Protein AF-A0A949IH07-F1 (afdb_monomer)

Sequence (146 aa):
MKPQAFAKLDLLAAAKETTLLDKLSRHNATLQRFEAQREVLAAYQDRLGNLWRSGDVVRAGDAKRAGQFSTQAEEAVQQLTGAIALEQAEHSSCATALAELRARRRILQERLGHALRLEKTLAQDRAARDLPHKPARLYAKTETAA

Secondary structure (DSSP, 8-state):
--HHHHHHHHHHHHHHHHHHHHHHHHHHHHHHHHHHHHHHHHHHHHHHHHHHHTT----HHHHHHHHHHHHHHHHHHHHHHHHHHHHHHHHHHHHHHHHHHHHHHHHHHHHHHHHHHHHHHHHHHHHHHSS---------------

Solvent-accessible surface area (backbone atoms only — not comparable to full-atom values): 8212 Å² total; per-residue (Å²): 130,61,51,69,56,41,53,53,51,46,53,56,50,50,56,50,49,52,56,43,51,55,49,44,54,49,42,51,54,50,47,53,51,51,51,52,52,49,51,53,53,49,54,52,52,52,51,50,54,51,58,65,68,70,66,64,90,71,53,71,69,56,53,53,51,51,52,54,46,51,55,52,49,52,53,49,49,52,53,50,51,53,51,47,54,52,46,51,51,53,39,51,52,45,51,52,55,45,52,53,50,52,54,52,44,53,56,43,52,54,51,30,53,51,44,51,51,52,52,51,51,54,50,50,54,48,54,62,68,69,50,78,83,72,74,78,77,74,76,76,81,74,79,86,86,132

Radius of gyration: 36.82 Å; Cα contacts (8 Å, |Δi|>4): 49; chains: 1; bounding box: 61×22×132 Å

Mean predicted aligned error: 9.39 Å

Foldseek 3Di:
DALVVLVVVLVVLVVVLVVLVVVLVVLVVVLVVLVVVLVVLVVVVVVLVVVVVVPPPDDVVNVVVVVVSVVVSVVVNVVSVVVNVVSVVVSVVSVVVSVVSVVVSVVSVVVSVVNVVVVVVVVVVVVVVPPPPDPPPPPPPDDDDD

Structure (mmCIF, N/CA/C/O backbone):
data_AF-A0A949IH07-F1
#
_entry.id   AF-A0A949IH07-F1
#
loop_
_atom_site.group_PDB
_atom_site.id
_atom_site.type_symbol
_atom_site.label_atom_id
_atom_site.label_alt_id
_atom_site.label_comp_id
_atom_site.label_asym_id
_atom_site.label_entity_id
_atom_site.label_seq_id
_atom_site.pdbx_PDB_ins_code
_atom_site.Cartn_x
_atom_site.Cartn_y
_atom_site.Cartn_z
_atom_site.occupancy
_atom_site.B_iso_or_equiv
_atom_site.auth_seq_id
_atom_site.auth_comp_id
_atom_site.auth_asym_id
_atom_site.auth_atom_id
_atom_site.pdbx_PDB_model_num
ATOM 1 N N . MET A 1 1 ? 23.676 -1.063 -23.314 1.00 74.00 1 MET A N 1
ATOM 2 C CA . MET A 1 1 ? 22.807 -2.209 -22.950 1.00 74.00 1 MET A CA 1
ATOM 3 C C . MET A 1 1 ? 21.892 -2.520 -24.124 1.00 74.00 1 MET A C 1
ATOM 5 O O . MET A 1 1 ? 21.449 -1.576 -24.765 1.00 74.00 1 MET A O 1
ATOM 9 N N . LYS A 1 2 ? 21.622 -3.800 -24.415 1.00 88.00 2 LYS A N 1
ATOM 10 C CA . LYS A 1 2 ? 20.692 -4.192 -25.492 1.00 88.00 2 LYS A CA 1
ATOM 11 C C . LYS A 1 2 ? 19.246 -3.810 -25.113 1.00 88.00 2 LYS A C 1
ATOM 13 O O . LYS A 1 2 ? 18.910 -3.964 -23.936 1.00 88.00 2 LYS A O 1
ATOM 18 N N . PRO A 1 3 ? 18.372 -3.395 -26.048 1.00 88.06 3 PRO A N 1
ATOM 19 C CA . PRO A 1 3 ? 16.968 -3.055 -25.765 1.00 88.06 3 PRO A CA 1
ATOM 20 C C . PRO A 1 3 ? 16.203 -4.161 -25.037 1.00 88.06 3 PRO A C 1
ATOM 22 O O . PRO A 1 3 ? 15.431 -3.888 -24.123 1.00 88.06 3 PRO A O 1
ATOM 25 N N . GLN A 1 4 ? 16.502 -5.424 -25.353 1.00 91.19 4 GLN A N 1
ATOM 26 C CA . GLN A 1 4 ? 15.932 -6.583 -24.661 1.00 91.19 4 GLN A CA 1
ATOM 27 C C . GLN A 1 4 ? 16.195 -6.575 -23.146 1.00 91.19 4 GLN A C 1
ATOM 29 O O . GLN A 1 4 ? 15.351 -7.026 -22.377 1.00 91.19 4 GLN A O 1
ATOM 34 N N . ALA A 1 5 ? 17.346 -6.061 -22.696 1.00 92.31 5 ALA A N 1
ATOM 35 C CA . ALA A 1 5 ? 17.647 -5.958 -21.270 1.00 92.31 5 ALA A CA 1
ATOM 36 C C . ALA A 1 5 ? 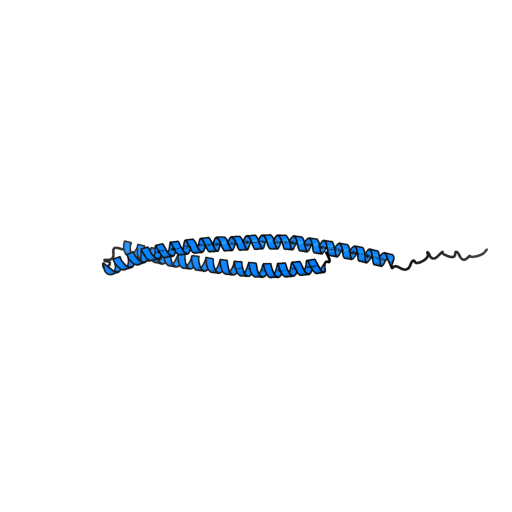16.769 -4.898 -20.589 1.00 92.31 5 ALA A C 1
ATOM 38 O O . ALA A 1 5 ? 16.237 -5.155 -19.513 1.00 92.31 5 ALA A O 1
ATOM 39 N N . PHE A 1 6 ? 16.554 -3.744 -21.232 1.00 90.88 6 PHE A N 1
ATOM 40 C CA . PHE A 1 6 ? 15.654 -2.710 -20.711 1.00 90.88 6 PHE A CA 1
ATOM 41 C C . PHE A 1 6 ? 14.201 -3.191 -20.649 1.00 90.88 6 PHE A C 1
ATOM 43 O O . PHE A 1 6 ? 13.540 -2.970 -19.640 1.00 90.88 6 PHE A O 1
ATOM 50 N N . ALA A 1 7 ? 13.731 -3.917 -21.668 1.00 89.88 7 ALA A N 1
ATOM 51 C CA . ALA A 1 7 ? 12.388 -4.497 -21.675 1.00 89.88 7 ALA A CA 1
ATOM 52 C C . ALA A 1 7 ? 12.179 -5.504 -20.527 1.00 89.88 7 ALA A C 1
ATOM 54 O O . ALA A 1 7 ? 11.159 -5.464 -19.842 1.00 89.88 7 ALA A O 1
ATOM 55 N N . LYS A 1 8 ? 13.169 -6.370 -20.259 1.00 94.69 8 LYS A N 1
ATOM 56 C CA . LYS A 1 8 ? 13.123 -7.298 -19.115 1.00 94.69 8 LYS A CA 1
ATOM 57 C C . LYS A 1 8 ? 13.081 -6.561 -17.775 1.00 94.69 8 LYS A C 1
ATOM 59 O O . LYS A 1 8 ? 12.324 -6.951 -16.891 1.00 94.69 8 LYS A O 1
ATOM 64 N N . LEU A 1 9 ? 13.877 -5.500 -17.621 1.00 94.50 9 LEU A N 1
ATOM 65 C CA . LEU A 1 9 ? 13.875 -4.684 -16.405 1.00 94.50 9 LEU A CA 1
ATOM 66 C C . LEU A 1 9 ? 12.540 -3.958 -16.197 1.00 94.50 9 LEU A C 1
ATOM 68 O O . LEU A 1 9 ? 12.067 -3.909 -15.064 1.00 94.50 9 LEU A O 1
ATOM 72 N N . ASP A 1 10 ? 11.913 -3.444 -17.260 1.00 92.62 10 ASP A N 1
ATOM 73 C CA . ASP A 1 10 ? 10.589 -2.818 -17.159 1.00 92.62 10 ASP A CA 1
ATOM 74 C C . ASP A 1 10 ? 9.502 -3.829 -16.774 1.00 92.62 10 ASP A C 1
ATOM 76 O O . ASP A 1 10 ? 8.678 -3.532 -15.915 1.00 92.62 10 ASP A O 1
ATOM 80 N N . LEU A 1 11 ? 9.545 -5.053 -17.313 1.00 94.75 11 LEU A N 1
ATOM 81 C CA . LEU A 1 11 ? 8.617 -6.121 -16.925 1.00 94.75 11 LEU A CA 1
ATOM 82 C C . LEU A 1 11 ? 8.753 -6.477 -15.438 1.00 94.75 11 LEU A C 1
ATOM 84 O O . LEU A 1 11 ? 7.752 -6.571 -14.727 1.00 94.75 11 LEU A O 1
AT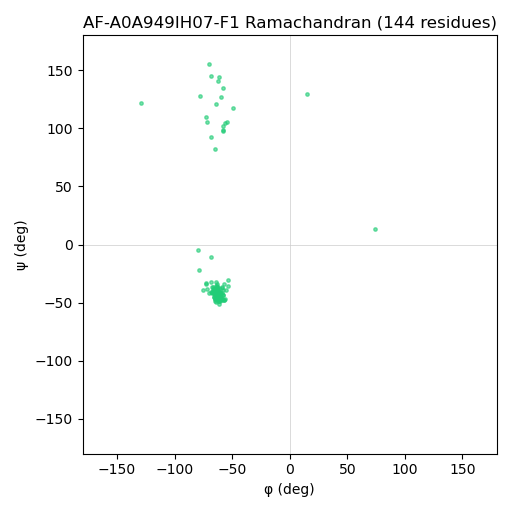OM 88 N N . LEU A 1 12 ? 9.984 -6.629 -14.939 1.00 95.81 12 LEU A N 1
ATOM 89 C CA . LEU A 1 12 ? 10.223 -6.883 -13.514 1.00 95.81 12 LEU A CA 1
ATOM 90 C C . LEU A 1 12 ? 9.759 -5.711 -12.640 1.00 95.81 12 LEU A C 1
ATOM 92 O O . LEU A 1 12 ? 9.217 -5.923 -11.555 1.00 95.81 12 LEU A O 1
ATOM 96 N N . ALA A 1 13 ? 9.958 -4.476 -13.100 1.00 94.00 13 ALA A N 1
ATOM 97 C CA . ALA A 1 13 ? 9.474 -3.294 -12.401 1.00 94.00 13 ALA A CA 1
ATOM 98 C C . ALA A 1 13 ? 7.938 -3.209 -12.410 1.00 94.00 13 ALA A C 1
ATOM 100 O O . ALA A 1 13 ? 7.359 -2.839 -11.394 1.00 94.00 13 ALA A O 1
ATOM 101 N N . ALA A 1 14 ? 7.275 -3.612 -13.497 1.00 93.38 14 ALA A N 1
ATOM 102 C CA . ALA A 1 14 ? 5.819 -3.692 -13.583 1.00 93.38 14 ALA A CA 1
ATOM 103 C C . ALA A 1 14 ? 5.243 -4.714 -12.593 1.00 93.38 14 ALA A C 1
ATOM 105 O O . ALA A 1 14 ? 4.295 -4.405 -11.879 1.00 93.38 14 ALA A O 1
ATOM 106 N N . ALA A 1 15 ? 5.854 -5.898 -12.489 1.00 95.88 15 ALA A N 1
ATOM 107 C CA . ALA A 1 15 ? 5.448 -6.905 -11.509 1.00 95.88 15 ALA A CA 1
ATOM 108 C C . ALA A 1 15 ? 5.643 -6.417 -10.063 1.00 95.88 15 ALA A C 1
ATOM 110 O O . ALA A 1 15 ? 4.814 -6.663 -9.194 1.00 95.88 15 ALA A O 1
ATOM 111 N N . LYS A 1 16 ? 6.723 -5.677 -9.784 1.00 96.00 16 LYS A N 1
ATOM 112 C CA . LYS A 1 16 ? 6.895 -5.039 -8.470 1.00 96.00 16 LYS A CA 1
ATOM 113 C C . LYS A 1 16 ? 5.827 -3.975 -8.211 1.00 96.00 16 LYS A C 1
ATOM 115 O O . LYS A 1 16 ? 5.318 -3.889 -7.097 1.00 96.00 16 LYS A O 1
ATOM 120 N N . GLU A 1 17 ? 5.458 -3.196 -9.224 1.00 95.56 17 GLU A N 1
ATOM 121 C CA . GLU A 1 17 ? 4.420 -2.172 -9.108 1.00 95.56 17 GLU A CA 1
ATOM 122 C C . GLU A 1 17 ? 3.065 -2.781 -8.739 1.00 95.56 17 GLU A C 1
ATOM 124 O O . GLU A 1 17 ? 2.433 -2.296 -7.802 1.00 95.56 17 GLU A O 1
ATOM 129 N N . THR A 1 18 ? 2.655 -3.874 -9.390 1.00 96.12 18 THR A N 1
ATOM 130 C CA . THR A 1 18 ? 1.403 -4.562 -9.036 1.00 96.12 18 THR A CA 1
ATOM 131 C C . THR A 1 18 ? 1.430 -5.058 -7.593 1.00 96.12 18 THR A C 1
ATOM 133 O O . THR A 1 18 ? 0.490 -4.803 -6.848 1.00 96.12 18 THR A O 1
ATOM 136 N N . THR A 1 19 ? 2.541 -5.649 -7.137 1.00 96.94 19 THR A N 1
ATOM 137 C CA . THR A 1 19 ? 2.647 -6.096 -5.736 1.00 96.94 19 THR A CA 1
ATOM 138 C C . THR A 1 19 ? 2.576 -4.950 -4.721 1.00 96.94 19 THR A C 1
ATOM 140 O O . THR A 1 19 ? 2.036 -5.138 -3.634 1.00 96.94 19 THR A O 1
ATOM 143 N N . LEU A 1 20 ? 3.097 -3.760 -5.047 1.00 95.88 20 LEU A N 1
ATOM 144 C CA . LEU A 1 20 ? 2.984 -2.581 -4.180 1.00 95.88 20 LEU A CA 1
ATOM 145 C C . LEU A 1 20 ? 1.556 -2.024 -4.160 1.00 95.88 20 LEU A C 1
ATOM 147 O O . LEU A 1 20 ? 1.078 -1.630 -3.100 1.00 95.88 20 LEU A O 1
ATOM 151 N N . LEU A 1 21 ? 0.860 -2.032 -5.298 1.00 96.62 21 LEU A N 1
ATOM 152 C CA . LEU A 1 21 ? -0.551 -1.643 -5.371 1.00 96.62 21 LEU A CA 1
ATOM 153 C C . LEU A 1 21 ? -1.443 -2.596 -4.564 1.00 96.62 21 LEU A C 1
ATOM 155 O O . LEU A 1 21 ? -2.320 -2.143 -3.829 1.00 96.62 21 LEU A O 1
ATOM 159 N N . ASP A 1 22 ? -1.175 -3.900 -4.627 1.00 97.44 22 ASP A N 1
ATOM 160 C CA . ASP A 1 22 ? -1.878 -4.897 -3.816 1.00 97.44 22 ASP A CA 1
ATOM 161 C C . ASP A 1 22 ? -1.621 -4.700 -2.319 1.00 97.44 22 ASP A C 1
ATOM 163 O O . ASP A 1 22 ? -2.527 -4.855 -1.505 1.00 97.44 22 ASP A O 1
ATOM 167 N N . LYS A 1 23 ? -0.396 -4.333 -1.928 1.00 95.88 23 LYS A N 1
ATOM 168 C CA . LYS A 1 23 ? -0.099 -3.985 -0.531 1.00 95.88 23 LYS A CA 1
ATOM 169 C C . LYS A 1 23 ? -0.852 -2.733 -0.093 1.00 95.88 23 LYS A C 1
ATOM 171 O O . LYS A 1 23 ? -1.489 -2.757 0.954 1.00 95.88 23 LYS A O 1
ATOM 176 N N . LEU A 1 24 ? -0.839 -1.673 -0.901 1.00 95.56 24 LEU A N 1
ATOM 177 C CA . LEU A 1 24 ? -1.562 -0.434 -0.600 1.00 95.56 24 LEU A CA 1
ATOM 178 C C . LEU A 1 24 ? -3.066 -0.665 -0.444 1.00 95.56 24 LEU A C 1
ATOM 180 O O . LEU A 1 24 ? -3.664 -0.139 0.491 1.00 95.56 24 LEU A O 1
ATOM 184 N N . SER A 1 25 ? -3.674 -1.479 -1.311 1.00 96.50 25 SER A N 1
ATOM 185 C CA . SER A 1 25 ? -5.102 -1.795 -1.196 1.00 96.50 25 SER A CA 1
ATOM 186 C C . SER A 1 25 ? -5.424 -2.545 0.099 1.00 96.50 25 SER A C 1
ATOM 188 O O . SER A 1 25 ? -6.430 -2.245 0.740 1.00 96.50 25 SER A O 1
ATOM 190 N N . ARG A 1 26 ? -4.544 -3.457 0.538 1.00 97.06 26 ARG A N 1
ATOM 191 C CA . ARG A 1 26 ? -4.675 -4.148 1.830 1.00 97.06 26 ARG A CA 1
ATOM 192 C C . ARG A 1 26 ? -4.542 -3.188 3.007 1.00 97.06 26 ARG A C 1
ATOM 194 O O . ARG A 1 26 ? -5.414 -3.209 3.865 1.00 97.06 26 ARG A O 1
ATOM 201 N N . HIS A 1 27 ? -3.516 -2.335 3.026 1.00 94.38 27 HIS A N 1
ATOM 202 C CA . HIS A 1 27 ? -3.339 -1.332 4.085 1.00 94.38 27 HIS A CA 1
ATOM 203 C C . HIS A 1 27 ? -4.549 -0.395 4.175 1.00 94.38 27 HIS A C 1
ATOM 205 O O . HIS A 1 27 ? -5.075 -0.163 5.259 1.00 94.38 27 HIS A O 1
ATOM 211 N N . ASN A 1 28 ? -5.068 0.067 3.034 1.00 95.62 28 ASN A N 1
ATOM 212 C CA . ASN A 1 28 ? -6.262 0.910 3.001 1.00 95.62 28 ASN A CA 1
ATOM 213 C C . ASN A 1 28 ? -7.502 0.182 3.554 1.00 95.62 28 ASN A C 1
ATOM 215 O O . ASN A 1 28 ? -8.234 0.729 4.373 1.00 95.62 28 ASN A O 1
ATOM 219 N N . ALA A 1 29 ? -7.711 -1.082 3.173 1.00 96.62 29 ALA A N 1
ATOM 220 C CA . ALA A 1 29 ? -8.802 -1.887 3.719 1.00 96.62 29 ALA A CA 1
ATOM 221 C C . ALA A 1 29 ? -8.659 -2.117 5.236 1.00 96.62 29 ALA A C 1
ATOM 223 O O . ALA A 1 29 ? -9.659 -2.127 5.954 1.00 96.62 29 ALA A O 1
ATOM 224 N N . THR A 1 30 ? -7.435 -2.295 5.738 1.00 95.75 30 THR A N 1
ATOM 225 C CA . THR A 1 30 ? -7.162 -2.412 7.178 1.00 95.75 30 THR A CA 1
ATOM 226 C C . THR A 1 30 ? -7.473 -1.108 7.911 1.00 95.75 30 THR A C 1
ATOM 228 O O . THR A 1 30 ? -8.167 -1.142 8.926 1.00 95.75 30 THR A O 1
ATOM 231 N N . LEU A 1 31 ? -7.050 0.041 7.375 1.00 94.44 31 LEU A N 1
ATOM 232 C CA . LEU A 1 31 ? -7.353 1.355 7.948 1.00 94.44 31 LEU A CA 1
ATOM 233 C C . LEU A 1 31 ? -8.862 1.607 8.031 1.00 94.44 31 LEU A C 1
ATOM 235 O O . LEU A 1 31 ? -9.358 1.948 9.101 1.00 94.44 31 LEU A O 1
ATOM 239 N N . GLN A 1 32 ? -9.605 1.325 6.958 1.00 95.12 32 GLN A N 1
ATOM 240 C CA . GLN A 1 32 ? -11.069 1.447 6.952 1.00 95.12 32 GLN A CA 1
ATOM 241 C C . GLN A 1 32 ? -11.735 0.567 8.019 1.00 95.12 32 GLN A C 1
ATOM 243 O O . GLN A 1 32 ? -12.706 0.974 8.655 1.00 95.12 32 GLN A O 1
ATOM 248 N N . ARG A 1 33 ? -11.213 -0.645 8.254 1.00 95.94 33 ARG A N 1
ATOM 249 C CA . ARG A 1 33 ? -11.717 -1.526 9.321 1.00 95.94 33 ARG A CA 1
ATOM 250 C C . ARG A 1 33 ? -11.456 -0.945 10.708 1.00 95.94 33 ARG A C 1
ATOM 252 O O . ARG A 1 33 ? -12.343 -1.021 11.553 1.00 95.94 33 ARG A O 1
ATOM 259 N N . PHE A 1 34 ? -10.276 -0.375 10.947 1.00 94.06 34 PHE A N 1
ATOM 260 C CA . PHE A 1 34 ? -9.964 0.268 12.225 1.00 94.06 34 PHE A CA 1
ATOM 261 C C . PHE A 1 34 ? -10.798 1.529 12.460 1.00 94.06 34 PHE A C 1
ATOM 263 O O . PHE A 1 34 ? -11.271 1.745 13.574 1.00 94.06 34 PHE A O 1
ATOM 270 N N . GLU A 1 35 ? -11.041 2.327 11.421 1.00 91.62 35 GLU A N 1
ATOM 271 C CA . GLU A 1 35 ? -11.937 3.483 11.493 1.00 91.62 35 GLU A CA 1
ATOM 272 C C . GLU A 1 35 ? -13.364 3.059 11.854 1.00 91.62 35 GLU A C 1
ATOM 274 O O . GLU A 1 35 ? -13.923 3.583 12.817 1.00 91.62 35 GLU A O 1
ATOM 279 N N . ALA A 1 36 ? -13.903 2.033 11.188 1.00 93.12 36 ALA A N 1
ATOM 280 C CA . ALA A 1 36 ? -15.221 1.488 11.511 1.00 93.12 36 ALA A CA 1
ATOM 281 C C . ALA A 1 36 ? -15.299 0.950 12.954 1.00 93.12 36 ALA A C 1
ATOM 283 O O . ALA A 1 36 ? -16.283 1.177 13.655 1.00 93.12 36 ALA A O 1
ATOM 284 N N . GLN A 1 37 ? -14.257 0.266 13.441 1.00 93.06 37 GLN A N 1
ATOM 285 C CA . GLN A 1 37 ? -14.193 -0.186 14.838 1.00 93.06 37 GLN A CA 1
ATOM 286 C C . GLN A 1 37 ? -14.198 0.990 15.821 1.00 93.06 37 GLN A C 1
ATOM 288 O O . GLN A 1 37 ? -14.888 0.939 16.841 1.00 93.06 37 GLN A O 1
ATOM 293 N N . ARG A 1 38 ? -13.471 2.067 15.504 1.00 90.69 38 ARG A N 1
ATOM 294 C CA . ARG A 1 38 ? -13.442 3.283 16.321 1.00 90.69 38 ARG A CA 1
ATOM 295 C C . ARG A 1 38 ? -14.806 3.971 16.358 1.00 90.69 38 ARG A C 1
ATOM 297 O O . ARG A 1 38 ? -15.231 4.391 17.430 1.00 90.69 38 ARG A O 1
ATOM 304 N N . GLU A 1 39 ? -15.502 4.053 15.227 1.00 91.44 39 GLU A N 1
ATOM 305 C CA . GLU A 1 39 ? -16.862 4.604 15.150 1.00 91.44 39 GLU A CA 1
ATOM 306 C C . GLU A 1 39 ? -17.856 3.801 15.989 1.00 91.44 39 GLU A C 1
ATOM 308 O O . GLU A 1 39 ? -18.658 4.383 16.718 1.00 91.44 39 GLU A O 1
ATOM 313 N N . VAL A 1 40 ? -17.771 2.468 15.948 1.00 91.50 40 VAL A N 1
ATOM 314 C CA . VAL A 1 40 ? -18.607 1.599 16.786 1.00 91.50 40 VAL A CA 1
ATOM 315 C C . VAL A 1 40 ? -18.349 1.875 18.268 1.00 91.50 40 VAL A C 1
ATOM 317 O O . VAL A 1 40 ? -19.302 2.080 19.018 1.00 91.50 40 VAL A O 1
ATOM 320 N N . LEU A 1 41 ? -17.084 1.924 18.700 1.00 90.44 41 LEU A N 1
ATOM 321 C CA . LEU A 1 41 ? -16.745 2.216 20.098 1.00 90.44 41 LEU A CA 1
ATOM 322 C C . LEU A 1 41 ? -17.239 3.603 20.533 1.00 90.44 41 LEU A C 1
ATOM 324 O O . LEU A 1 41 ? -17.838 3.717 21.602 1.00 90.44 41 LEU A O 1
ATOM 328 N N . ALA A 1 42 ? -17.059 4.622 19.691 1.00 88.88 42 ALA A N 1
ATOM 329 C CA . ALA A 1 42 ? -17.543 5.976 19.952 1.00 88.88 42 ALA A CA 1
ATOM 330 C C . ALA A 1 42 ?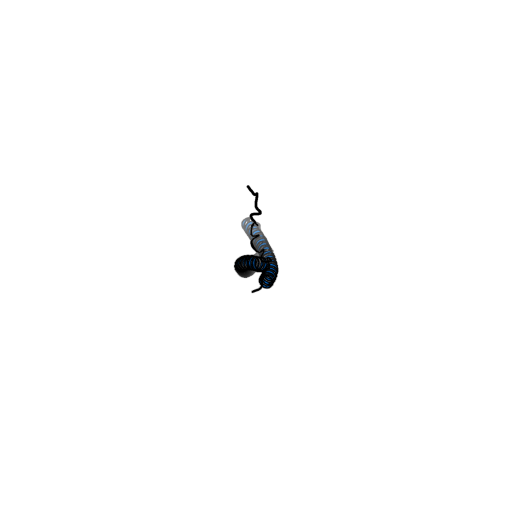 -19.075 6.016 20.089 1.00 88.88 42 ALA A C 1
ATOM 332 O O . ALA A 1 42 ? -19.595 6.524 21.080 1.00 88.88 42 ALA A O 1
ATOM 333 N N . ALA A 1 43 ? -19.807 5.380 19.169 1.00 88.81 43 ALA A N 1
ATOM 334 C CA . ALA A 1 43 ? -21.266 5.311 19.226 1.00 88.81 43 ALA A CA 1
ATOM 335 C C . ALA A 1 43 ? -21.774 4.599 20.494 1.00 88.81 43 ALA A C 1
ATOM 337 O O . ALA A 1 43 ? -22.784 4.998 21.083 1.00 88.81 43 ALA A O 1
ATOM 338 N N . TYR A 1 44 ? -21.076 3.551 20.945 1.00 86.56 44 TYR A N 1
ATOM 339 C CA . TYR A 1 44 ? -21.397 2.878 22.205 1.00 86.56 44 TYR A CA 1
ATOM 340 C C . TYR A 1 44 ? -21.128 3.763 23.428 1.00 86.56 44 TYR A C 1
ATOM 342 O O . TYR A 1 44 ? -21.954 3.782 24.344 1.00 86.56 44 TYR A O 1
ATOM 350 N N . GLN A 1 45 ? -20.020 4.511 23.447 1.00 85.94 45 GLN A N 1
ATOM 351 C CA . GLN A 1 45 ? -19.714 5.470 24.514 1.00 85.94 45 GLN A CA 1
ATOM 352 C C . GLN A 1 45 ? -20.758 6.590 24.582 1.00 85.94 45 GLN A C 1
ATOM 354 O O . GLN A 1 45 ? -21.262 6.879 25.667 1.00 85.94 45 GLN A O 1
ATOM 359 N N . ASP A 1 46 ? -21.163 7.147 23.439 1.00 86.31 46 ASP A N 1
ATOM 360 C CA . ASP A 1 46 ? -22.210 8.171 23.366 1.00 86.31 46 ASP A CA 1
ATOM 361 C C . ASP A 1 46 ? -23.547 7.647 23.893 1.00 86.31 46 ASP A C 1
ATOM 363 O O . ASP A 1 46 ? -24.228 8.307 24.684 1.00 86.31 46 ASP A O 1
ATOM 367 N N . ARG A 1 47 ? -23.922 6.421 23.504 1.00 84.12 47 ARG A N 1
ATOM 368 C CA . ARG A 1 47 ? -25.148 5.779 23.989 1.00 84.12 47 ARG A CA 1
ATOM 369 C C . ARG A 1 47 ? -25.115 5.574 25.500 1.00 84.12 47 ARG A C 1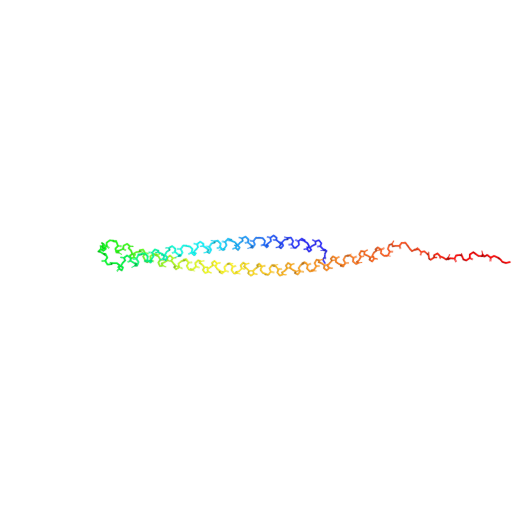
ATOM 371 O O . ARG A 1 47 ? -26.112 5.862 26.159 1.00 84.12 47 ARG A O 1
ATOM 378 N N . LEU A 1 48 ? -23.996 5.098 26.047 1.00 82.62 48 LEU A N 1
ATOM 379 C CA . LEU A 1 48 ? -23.827 4.974 27.494 1.00 82.62 48 LEU A CA 1
ATOM 380 C C . LEU A 1 48 ? -23.930 6.345 28.164 1.00 82.62 48 LEU A C 1
ATOM 382 O O . LEU A 1 48 ? -24.749 6.507 29.062 1.00 82.62 48 LEU A O 1
ATOM 386 N N . GLY A 1 49 ? -23.183 7.347 27.699 1.00 81.31 49 GLY A N 1
ATOM 387 C CA . GLY A 1 49 ? -23.217 8.701 28.254 1.00 81.31 49 GLY A CA 1
ATOM 388 C C . GLY A 1 49 ? -24.620 9.317 28.266 1.00 81.31 49 GLY A C 1
ATOM 389 O O . GLY A 1 49 ? -25.011 9.941 29.252 1.00 81.31 49 GLY A O 1
ATOM 390 N N . ASN A 1 50 ? -25.413 9.087 27.218 1.00 82.12 50 ASN A N 1
ATOM 391 C CA . ASN A 1 50 ? -26.801 9.545 27.148 1.00 82.12 50 ASN A CA 1
ATOM 392 C C . ASN A 1 50 ? -27.716 8.824 28.151 1.00 82.12 50 ASN A C 1
ATOM 394 O O . ASN A 1 50 ? -28.517 9.485 28.808 1.00 82.12 50 ASN A O 1
ATOM 398 N N . LEU A 1 51 ? -27.564 7.504 28.318 1.00 76.50 51 LEU A N 1
ATOM 399 C CA . LEU A 1 51 ? -28.305 6.723 29.322 1.00 76.50 51 LEU A CA 1
ATOM 400 C C . LEU A 1 51 ? -27.959 7.138 30.760 1.00 76.50 51 LEU A C 1
ATOM 402 O O . LEU A 1 51 ? -28.807 7.096 31.641 1.00 76.50 51 LEU A O 1
ATOM 406 N N . TRP A 1 52 ? -26.723 7.566 31.012 1.00 73.75 52 TRP A N 1
ATOM 407 C CA . TRP A 1 52 ? -26.326 8.083 32.324 1.00 73.75 52 TRP A CA 1
ATOM 408 C C . TRP A 1 52 ? -26.906 9.474 32.615 1.00 73.75 52 TRP A C 1
ATOM 410 O O . TRP A 1 52 ? -27.217 9.785 33.762 1.00 73.75 52 TRP A O 1
ATOM 420 N N . ARG A 1 53 ? -27.067 10.316 31.587 1.00 76.12 53 ARG A N 1
ATOM 421 C CA . ARG A 1 53 ? -27.633 11.670 31.718 1.00 76.12 53 ARG A CA 1
ATOM 422 C C . ARG A 1 53 ? -29.157 11.692 31.833 1.00 76.12 53 ARG A C 1
ATOM 424 O O . ARG A 1 53 ? -29.680 12.674 32.350 1.00 76.12 53 ARG A O 1
ATOM 431 N N . SER A 1 54 ? -29.866 10.652 31.379 1.00 77.56 54 SER A N 1
ATOM 432 C CA . SER A 1 54 ? -31.336 10.586 31.470 1.00 77.56 54 SER A CA 1
ATOM 433 C C . SER A 1 54 ? -31.856 10.454 32.905 1.00 77.56 54 SER A C 1
ATOM 435 O O . SER A 1 54 ? -33.046 10.652 33.129 1.00 77.56 54 SER A O 1
ATOM 437 N N . GLY A 1 55 ? -30.981 10.194 33.886 1.00 63.41 55 GLY A N 1
ATOM 438 C CA . GLY A 1 55 ? -31.336 10.208 35.308 1.00 63.41 55 GLY A CA 1
ATOM 439 C C . GLY A 1 55 ? -32.168 9.007 35.760 1.00 63.41 55 GLY A C 1
ATOM 440 O O . GLY A 1 55 ? -32.723 9.032 36.859 1.00 63.41 55 GLY A O 1
ATOM 441 N N . ASP A 1 56 ? -32.250 7.958 34.939 1.00 64.81 56 ASP A N 1
ATOM 442 C CA . ASP A 1 56 ? -32.917 6.717 35.315 1.00 64.81 56 ASP A CA 1
ATOM 443 C C . ASP A 1 56 ? -32.227 6.090 36.536 1.00 64.81 56 ASP A C 1
ATOM 445 O O . ASP A 1 56 ? -31.007 6.161 36.697 1.00 64.81 56 ASP A O 1
ATOM 449 N N . VAL A 1 57 ? -33.003 5.465 37.427 1.00 59.66 57 VAL A N 1
ATOM 450 C CA . VAL A 1 57 ? -32.460 4.777 38.608 1.00 59.66 57 VAL A CA 1
ATOM 451 C C . VAL A 1 57 ? -31.689 3.538 38.147 1.00 59.66 57 VAL A C 1
ATOM 453 O O . VAL A 1 57 ? -32.248 2.456 37.967 1.00 59.66 57 VAL A O 1
ATOM 456 N N . VAL A 1 58 ? -30.385 3.702 37.933 1.00 68.50 58 VAL A N 1
ATOM 457 C CA . VAL A 1 58 ? -29.485 2.629 37.505 1.00 68.50 58 VAL A CA 1
ATOM 458 C C . VAL A 1 58 ? -29.141 1.747 38.706 1.00 68.50 58 VAL A C 1
ATOM 460 O O . VAL A 1 58 ? -28.693 2.227 39.750 1.00 68.50 58 VAL A O 1
ATOM 463 N N . ARG A 1 59 ? -29.320 0.427 38.580 1.00 75.56 59 ARG A N 1
ATOM 464 C CA . ARG A 1 59 ? -28.882 -0.515 39.622 1.00 75.56 59 ARG A CA 1
ATOM 465 C C . ARG A 1 59 ? -27.362 -0.419 39.778 1.00 75.56 59 ARG A C 1
ATOM 467 O O . ARG A 1 59 ? -26.638 -0.377 38.789 1.00 75.56 59 ARG A O 1
ATOM 474 N N . ALA A 1 60 ? -26.849 -0.492 41.007 1.00 73.12 60 ALA A N 1
ATOM 475 C CA . ALA A 1 60 ? -25.405 -0.410 41.277 1.00 73.12 60 ALA A CA 1
ATOM 476 C C . ALA A 1 60 ? -24.556 -1.421 40.466 1.00 73.12 60 ALA A C 1
ATOM 478 O O . ALA A 1 60 ? -23.416 -1.136 40.099 1.00 73.12 60 ALA A O 1
ATOM 479 N N . GLY A 1 61 ? -25.118 -2.591 40.135 1.00 75.69 61 GLY A N 1
ATOM 480 C CA . GLY A 1 61 ? -24.470 -3.574 39.258 1.00 75.69 61 GLY A CA 1
ATOM 481 C C . GLY A 1 61 ? -24.337 -3.125 37.797 1.00 75.69 61 GLY A C 1
ATOM 482 O O . GLY A 1 61 ? -23.354 -3.466 37.142 1.00 75.69 61 GLY A O 1
ATOM 483 N N . ASP A 1 62 ? -25.281 -2.338 37.286 1.00 79.06 62 ASP A N 1
ATOM 484 C CA . ASP A 1 62 ? -25.236 -1.773 35.932 1.00 79.06 62 ASP A CA 1
ATOM 485 C C . ASP A 1 62 ? -24.242 -0.609 35.869 1.00 79.06 62 ASP A C 1
ATOM 487 O O . ASP A 1 62 ? -23.432 -0.542 34.945 1.00 79.06 62 ASP A O 1
ATOM 491 N N . ALA A 1 63 ? -24.201 0.212 36.923 1.00 76.75 63 ALA A N 1
ATOM 492 C CA . ALA A 1 63 ? -23.196 1.257 37.102 1.00 76.75 63 ALA A CA 1
ATOM 493 C C . ALA A 1 63 ? -21.761 0.695 37.079 1.00 76.75 63 AL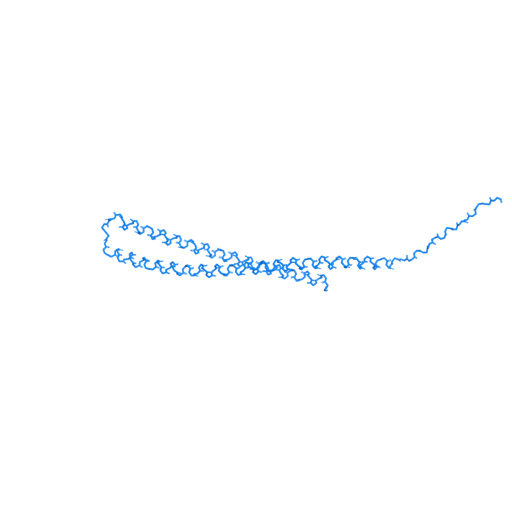A A C 1
ATOM 495 O O . ALA A 1 63 ? -20.902 1.186 36.344 1.00 76.75 63 ALA A O 1
ATOM 496 N N . LYS A 1 64 ? -21.507 -0.386 37.831 1.00 82.75 64 LYS A N 1
ATOM 497 C CA . LYS A 1 64 ? -20.193 -1.048 37.864 1.00 82.75 64 LYS A CA 1
ATOM 498 C C . LYS A 1 64 ? -19.793 -1.614 36.497 1.00 82.75 64 LYS A C 1
ATOM 500 O O . LYS A 1 64 ? -18.646 -1.453 36.088 1.00 82.75 64 LYS A O 1
ATOM 505 N N . ARG A 1 65 ? -20.728 -2.258 35.788 1.00 82.56 65 ARG A N 1
ATOM 506 C CA . ARG A 1 65 ? -20.483 -2.819 34.448 1.00 82.56 65 ARG A CA 1
ATOM 507 C C . ARG A 1 65 ? -20.184 -1.736 33.415 1.00 82.56 65 ARG A C 1
ATOM 509 O O . ARG A 1 65 ? -19.258 -1.899 32.629 1.00 82.56 65 ARG A O 1
ATOM 516 N N . ALA A 1 66 ? -20.917 -0.626 33.442 1.00 81.00 66 ALA A N 1
ATOM 517 C CA . ALA A 1 66 ? -20.668 0.498 32.546 1.00 81.00 66 ALA A CA 1
ATOM 518 C C . ALA A 1 66 ? -19.309 1.170 32.815 1.00 81.00 66 ALA A C 1
ATOM 520 O O . ALA A 1 66 ? -18.611 1.508 31.864 1.00 81.00 66 ALA A O 1
ATOM 521 N N . GLY A 1 67 ? -18.892 1.292 34.082 1.00 83.62 67 GLY A N 1
ATOM 522 C CA . GLY A 1 67 ? -17.549 1.773 34.426 1.00 83.62 67 GLY A CA 1
ATOM 523 C C . GLY A 1 67 ? -16.442 0.863 33.882 1.00 83.62 67 GLY A C 1
ATOM 524 O O . GLY A 1 67 ? -15.532 1.340 33.212 1.00 83.62 67 GLY A O 1
ATOM 525 N N . GLN A 1 68 ? -16.563 -0.454 34.088 1.00 86.75 68 GLN A N 1
ATOM 526 C CA . GLN A 1 68 ? -15.621 -1.440 33.535 1.00 86.75 68 GLN A CA 1
ATOM 527 C C . GLN A 1 68 ? -15.551 -1.379 32.007 1.00 86.75 68 GLN A C 1
ATOM 529 O O . GLN A 1 68 ? -14.463 -1.432 31.438 1.00 86.75 68 GLN A O 1
ATOM 534 N N . PHE A 1 69 ? -16.703 -1.234 31.349 1.00 86.00 69 PHE A N 1
ATOM 535 C CA . PHE A 1 69 ? -16.758 -1.067 29.903 1.00 86.00 69 PHE A CA 1
ATOM 536 C C . PHE A 1 69 ? -16.068 0.222 29.448 1.00 86.00 69 PHE A C 1
ATOM 538 O O . PHE A 1 69 ? -15.313 0.170 28.487 1.00 86.00 69 PHE A O 1
ATOM 545 N N . SER A 1 70 ? -16.288 1.359 30.121 1.00 85.94 70 SER A N 1
ATOM 546 C CA . SER A 1 70 ? -15.643 2.632 29.756 1.00 85.94 70 SER A CA 1
ATOM 547 C C . SER A 1 70 ? -14.124 2.503 29.763 1.00 85.94 70 SER A C 1
ATOM 549 O O . SER A 1 70 ? -13.480 2.849 28.778 1.00 85.94 70 SER A O 1
ATOM 551 N N . THR A 1 71 ? -13.562 1.918 30.825 1.00 87.75 71 THR A N 1
ATOM 552 C CA . THR A 1 71 ? -12.114 1.698 30.933 1.00 87.75 71 THR A CA 1
ATOM 553 C C . THR A 1 71 ? -11.597 0.778 29.824 1.00 87.75 71 THR A C 1
ATOM 555 O O . THR A 1 71 ? -10.627 1.110 29.152 1.00 87.75 71 THR A O 1
ATOM 558 N N . GLN A 1 72 ? -12.280 -0.341 29.562 1.00 89.31 72 GLN A N 1
ATOM 559 C CA . GLN A 1 72 ? -11.902 -1.257 28.477 1.00 89.31 72 GLN A CA 1
ATOM 560 C C . GLN A 1 72 ? -12.030 -0.613 27.090 1.00 89.31 72 GLN A C 1
ATOM 562 O O . GLN A 1 72 ? -11.221 -0.877 26.203 1.00 89.31 72 GLN A O 1
ATOM 567 N N . ALA A 1 73 ? -13.037 0.237 26.887 1.00 87.75 73 ALA A N 1
ATOM 568 C CA . ALA A 1 73 ? -13.233 0.963 25.641 1.00 87.75 73 ALA A CA 1
ATOM 569 C C . ALA A 1 73 ? -12.128 2.006 25.428 1.00 87.75 73 ALA A C 1
ATOM 571 O O . ALA A 1 73 ? -11.623 2.127 24.317 1.00 87.75 73 ALA A O 1
ATOM 572 N N . GLU A 1 74 ? -11.710 2.722 26.473 1.00 89.06 74 GLU A N 1
ATOM 573 C CA . GLU A 1 74 ? -10.572 3.647 26.413 1.00 89.06 74 GLU A CA 1
ATOM 574 C C . GLU A 1 74 ? -9.266 2.920 26.064 1.00 89.06 74 GLU A C 1
ATOM 576 O O . GLU A 1 74 ? -8.542 3.358 25.168 1.00 89.06 74 GLU A O 1
ATOM 581 N N . GLU A 1 75 ? -8.996 1.774 26.696 1.00 92.19 75 GLU A N 1
ATOM 582 C CA . GLU A 1 75 ? -7.846 0.924 26.363 1.00 92.19 75 GLU A CA 1
ATOM 583 C C . GLU A 1 75 ? -7.898 0.448 24.903 1.00 92.19 75 GLU A C 1
ATOM 585 O O . GLU A 1 75 ? -6.908 0.551 24.174 1.00 92.19 75 GLU A O 1
ATOM 590 N N . ALA A 1 76 ? -9.064 -0.012 24.439 1.00 91.25 76 ALA A N 1
ATOM 591 C CA . ALA A 1 76 ? -9.261 -0.430 23.055 1.00 91.25 76 ALA A CA 1
ATOM 592 C C . ALA A 1 76 ? -9.053 0.730 22.067 1.00 91.25 76 ALA A C 1
ATOM 594 O O . ALA A 1 76 ? -8.418 0.547 21.029 1.00 91.25 76 ALA A O 1
ATOM 595 N N . VAL A 1 77 ? -9.526 1.939 22.389 1.00 91.81 77 VAL A N 1
ATOM 596 C CA . VAL A 1 77 ? -9.309 3.141 21.566 1.00 91.81 77 VAL A CA 1
ATOM 597 C C . VAL A 1 77 ? -7.825 3.498 21.494 1.00 91.81 77 VAL A C 1
ATOM 599 O O . VAL A 1 77 ? -7.336 3.832 20.412 1.00 91.81 77 VAL A O 1
ATOM 602 N N . GLN A 1 78 ? -7.082 3.401 22.598 1.00 92.25 78 GLN A N 1
ATOM 603 C CA . GLN A 1 78 ? -5.636 3.644 22.599 1.00 92.25 78 GLN A CA 1
ATOM 604 C C . GLN A 1 78 ? -4.891 2.620 21.734 1.00 92.25 78 GLN A C 1
ATOM 606 O O . GLN A 1 78 ? -4.065 3.003 20.902 1.00 92.25 78 GLN A O 1
ATOM 611 N N . GLN A 1 79 ? -5.225 1.333 21.865 1.00 94.38 79 GLN A N 1
ATOM 612 C CA . GLN A 1 79 ? -4.651 0.267 21.038 1.00 94.38 79 GLN A CA 1
ATOM 613 C C . GLN A 1 79 ? -4.963 0.470 19.551 1.00 94.38 79 GLN A C 1
ATOM 615 O O . GLN A 1 79 ? -4.058 0.396 18.720 1.00 94.38 79 GLN A O 1
ATOM 620 N N . LEU A 1 80 ? -6.217 0.794 19.212 1.00 94.56 80 LEU A N 1
ATOM 621 C CA . LEU A 1 80 ? -6.626 1.097 17.838 1.00 94.56 80 LEU A CA 1
ATOM 622 C C . LEU A 1 80 ? -5.902 2.321 17.287 1.00 94.56 80 LEU A C 1
ATOM 624 O O . LEU A 1 80 ? -5.463 2.303 16.144 1.00 94.56 80 LEU A O 1
ATOM 628 N N . THR A 1 81 ? -5.726 3.369 18.090 1.00 92.81 81 THR A N 1
ATOM 629 C CA . THR A 1 81 ? -5.002 4.574 17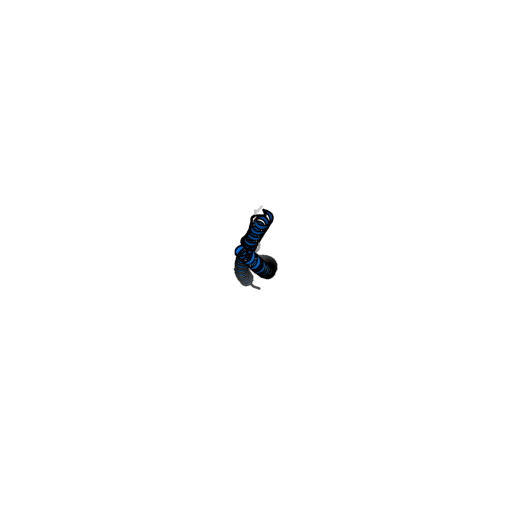.667 1.00 92.81 81 THR A CA 1
ATOM 630 C C . THR A 1 81 ? -3.540 4.254 17.353 1.00 92.81 81 THR A C 1
ATOM 632 O O . THR A 1 81 ? -3.026 4.692 16.324 1.00 92.81 81 THR A O 1
ATOM 635 N N . GLY A 1 82 ? -2.885 3.435 18.184 1.00 94.62 82 GLY A N 1
ATOM 636 C CA . GLY A 1 82 ? -1.532 2.946 17.915 1.00 94.62 82 GLY A CA 1
ATOM 637 C C . GLY A 1 82 ? -1.453 2.087 16.648 1.00 94.62 82 GLY A C 1
ATOM 638 O O . GLY A 1 82 ? -0.564 2.289 15.822 1.00 94.62 82 GLY A O 1
ATOM 639 N N . ALA A 1 83 ? -2.411 1.177 16.454 1.00 94.56 83 ALA A N 1
ATOM 640 C CA . ALA A 1 83 ? -2.484 0.331 15.264 1.00 94.56 83 ALA A CA 1
ATOM 641 C C . ALA A 1 83 ? -2.724 1.146 13.981 1.00 94.56 83 ALA A C 1
ATOM 643 O O . ALA A 1 83 ? -2.069 0.901 12.971 1.00 94.56 83 ALA A O 1
ATOM 644 N N . ILE A 1 84 ? -3.605 2.153 14.031 1.00 94.69 84 ILE A N 1
ATOM 645 C CA . ILE A 1 84 ? -3.854 3.087 12.925 1.00 94.69 84 ILE A CA 1
ATOM 646 C C . ILE A 1 84 ? -2.577 3.851 12.577 1.00 94.69 84 ILE A C 1
ATOM 648 O O . ILE A 1 84 ? -2.230 3.933 11.403 1.00 94.69 84 ILE A O 1
ATOM 652 N N . ALA A 1 85 ? -1.860 4.386 13.569 1.00 94.75 85 ALA A N 1
ATOM 653 C CA . ALA A 1 85 ? -0.627 5.131 13.323 1.00 94.75 85 ALA A CA 1
ATOM 654 C C . ALA A 1 85 ? 0.450 4.259 12.652 1.00 94.75 85 ALA A C 1
ATOM 656 O O . ALA A 1 85 ? 1.110 4.703 11.711 1.00 94.75 85 ALA A O 1
ATOM 657 N N . LEU A 1 86 ? 0.594 3.005 13.096 1.00 95.94 86 LEU A N 1
ATOM 658 C CA . LEU A 1 86 ? 1.524 2.046 12.498 1.00 95.94 86 LEU A CA 1
ATOM 659 C C . LEU A 1 86 ? 1.129 1.697 11.056 1.00 95.94 86 LEU A C 1
ATOM 661 O O . LEU A 1 86 ? 1.965 1.766 10.158 1.00 95.94 86 LEU A O 1
ATOM 665 N N . GLU A 1 87 ? -0.145 1.397 10.807 1.00 94.94 87 GLU A N 1
ATOM 666 C CA . GLU A 1 87 ? -0.646 1.120 9.455 1.00 94.94 87 GLU A CA 1
ATOM 667 C C . GLU A 1 87 ? -0.528 2.333 8.521 1.00 94.94 87 GLU A C 1
ATOM 669 O O . GLU A 1 87 ? -0.184 2.182 7.351 1.00 94.94 87 GLU A O 1
ATOM 674 N N . GLN A 1 88 ? -0.754 3.553 9.016 1.00 95.19 88 GLN A N 1
ATOM 675 C CA . GLN A 1 88 ? -0.546 4.778 8.239 1.00 95.19 88 GLN A CA 1
ATOM 676 C C . GLN A 1 88 ? 0.926 4.965 7.859 1.00 95.19 88 GLN A C 1
ATOM 678 O O . GLN A 1 88 ? 1.222 5.350 6.722 1.00 95.19 88 GLN A O 1
ATOM 683 N N . ALA A 1 89 ? 1.853 4.664 8.773 1.00 95.94 89 ALA A N 1
ATOM 684 C CA . ALA A 1 89 ? 3.282 4.701 8.487 1.00 95.94 89 ALA A CA 1
ATOM 685 C C . ALA A 1 89 ? 3.652 3.687 7.390 1.00 95.94 89 ALA A C 1
ATOM 687 O O . ALA A 1 89 ? 4.264 4.071 6.390 1.00 95.94 89 ALA A O 1
ATOM 688 N N . GLU A 1 90 ? 3.202 2.436 7.506 1.00 95.62 90 GLU A N 1
ATOM 689 C CA . GLU A 1 90 ? 3.419 1.391 6.493 1.00 95.62 90 GLU A CA 1
ATOM 690 C C . GLU A 1 90 ? 2.783 1.739 5.138 1.00 95.62 90 GLU A C 1
ATOM 692 O O . GLU A 1 90 ? 3.419 1.608 4.087 1.00 95.62 90 GLU A O 1
ATOM 697 N N . HIS A 1 91 ? 1.558 2.272 5.145 1.00 95.94 91 HIS A N 1
ATOM 698 C CA . HIS A 1 91 ? 0.883 2.761 3.945 1.00 95.94 91 HIS A CA 1
ATOM 699 C C . HIS A 1 91 ? 1.697 3.869 3.263 1.00 95.94 91 HIS A C 1
ATOM 701 O O . HIS A 1 91 ? 1.928 3.821 2.052 1.00 95.94 91 HIS A O 1
ATOM 707 N N . SER A 1 92 ? 2.174 4.855 4.032 1.00 96.00 92 SER A N 1
ATOM 708 C CA . SER A 1 92 ? 2.987 5.955 3.505 1.00 96.00 92 SER A CA 1
ATOM 709 C C . SER A 1 92 ? 4.321 5.464 2.927 1.00 96.00 92 SER A C 1
ATOM 711 O O . SER A 1 92 ? 4.700 5.877 1.831 1.00 96.00 92 SER A O 1
ATOM 713 N N . SER A 1 93 ? 4.975 4.510 3.596 1.00 96.88 93 SER A N 1
ATOM 714 C CA . SER A 1 93 ? 6.203 3.851 3.137 1.00 96.88 93 SER A CA 1
ATOM 715 C C . SER A 1 93 ? 5.988 3.074 1.829 1.00 96.88 93 SER A C 1
ATOM 717 O O . SER A 1 93 ? 6.769 3.177 0.881 1.00 96.88 93 SER A O 1
ATOM 719 N N . CYS A 1 94 ? 4.875 2.344 1.706 1.00 96.06 94 CYS A N 1
ATOM 720 C CA . CYS A 1 94 ? 4.519 1.680 0.452 1.00 96.06 94 CYS A CA 1
ATOM 721 C C . CYS A 1 94 ? 4.243 2.687 -0.677 1.00 96.06 94 CYS A C 1
ATOM 723 O O . CYS A 1 94 ? 4.633 2.453 -1.825 1.00 96.06 94 CYS A O 1
ATOM 725 N N . ALA A 1 95 ? 3.592 3.812 -0.368 1.00 96.19 95 ALA A N 1
ATOM 726 C CA . ALA A 1 95 ? 3.282 4.849 -1.346 1.00 96.19 95 ALA A CA 1
ATOM 727 C C . ALA A 1 95 ? 4.547 5.548 -1.874 1.00 96.19 95 ALA A C 1
ATOM 729 O O . ALA A 1 95 ? 4.662 5.772 -3.084 1.00 96.19 95 ALA A O 1
ATOM 730 N N . THR A 1 96 ? 5.524 5.839 -1.008 1.00 97.88 96 THR A N 1
ATOM 731 C CA . THR A 1 96 ? 6.819 6.401 -1.428 1.00 97.88 96 THR A CA 1
ATOM 732 C C . THR A 1 96 ? 7.603 5.404 -2.280 1.00 97.88 96 THR A C 1
ATOM 734 O O . THR A 1 96 ? 8.052 5.760 -3.372 1.00 97.88 96 THR A O 1
ATOM 737 N N . ALA A 1 97 ? 7.669 4.133 -1.870 1.00 96.25 97 ALA A N 1
ATOM 738 C CA . ALA A 1 97 ? 8.314 3.076 -2.651 1.00 96.25 97 ALA A CA 1
ATOM 739 C C . ALA A 1 97 ? 7.690 2.917 -4.051 1.00 96.25 97 ALA A C 1
ATOM 741 O O . ALA A 1 97 ? 8.401 2.732 -5.044 1.00 96.25 97 ALA A O 1
ATOM 742 N N . LEU A 1 98 ? 6.362 3.031 -4.158 1.00 96.94 98 LEU A N 1
ATOM 743 C CA . LEU A 1 98 ? 5.648 3.008 -5.435 1.00 96.94 98 LEU A CA 1
ATOM 744 C C . LEU A 1 98 ? 6.002 4.218 -6.312 1.00 96.94 98 LEU A C 1
ATOM 746 O O . LEU A 1 98 ? 6.234 4.060 -7.515 1.00 96.94 98 LEU A O 1
ATOM 750 N N . ALA A 1 99 ? 6.055 5.418 -5.732 1.00 96.75 99 ALA A N 1
ATOM 751 C CA . ALA A 1 99 ? 6.419 6.634 -6.456 1.00 96.75 99 ALA A CA 1
ATOM 752 C C . ALA A 1 99 ? 7.847 6.551 -7.018 1.00 96.75 99 ALA A C 1
ATOM 754 O O . ALA A 1 99 ? 8.068 6.832 -8.201 1.00 96.75 99 ALA A O 1
ATOM 755 N N . GLU A 1 100 ? 8.802 6.081 -6.212 1.00 97.50 100 GLU A N 1
ATOM 756 C CA . GLU A 1 100 ? 10.176 5.843 -6.655 1.00 97.50 100 GLU A CA 1
ATOM 757 C C . GLU A 1 100 ? 10.249 4.809 -7.780 1.00 97.50 100 GLU A C 1
ATOM 759 O O . GLU A 1 100 ? 10.958 5.006 -8.772 1.00 97.50 100 GLU A O 1
ATOM 764 N N . LEU A 1 101 ? 9.508 3.706 -7.656 1.00 96.81 101 LEU A N 1
ATOM 765 C CA . LEU A 1 101 ? 9.476 2.665 -8.676 1.00 96.81 101 LEU A CA 1
ATOM 766 C C . LEU A 1 101 ? 8.942 3.208 -10.005 1.00 96.81 101 LEU A C 1
ATOM 768 O O . LEU A 1 101 ? 9.543 2.961 -11.051 1.00 96.81 101 LEU A O 1
ATOM 772 N N . ARG A 1 102 ? 7.868 4.003 -9.972 1.00 96.75 102 ARG A N 1
ATOM 773 C CA . ARG A 1 102 ? 7.309 4.666 -11.160 1.00 96.75 102 ARG A CA 1
ATOM 774 C C . ARG A 1 102 ? 8.298 5.635 -11.796 1.00 96.75 102 ARG A C 1
ATOM 776 O O . ARG A 1 102 ? 8.434 5.639 -13.019 1.00 96.75 102 ARG A O 1
ATOM 783 N N . ALA A 1 103 ? 9.026 6.410 -10.993 1.00 96.88 103 ALA A N 1
ATOM 784 C CA . ALA A 1 103 ? 10.086 7.280 -11.497 1.00 96.88 103 ALA A CA 1
ATOM 785 C C . ALA A 1 103 ? 11.190 6.466 -12.198 1.00 96.88 103 ALA A C 1
ATOM 787 O O . ALA A 1 103 ? 11.573 6.781 -13.326 1.00 96.88 103 ALA A O 1
ATOM 788 N N . ARG A 1 104 ? 11.637 5.356 -11.593 1.00 95.75 104 ARG A N 1
ATOM 789 C CA . ARG A 1 104 ? 12.625 4.446 -12.203 1.00 95.75 104 ARG A CA 1
ATOM 790 C C . ARG A 1 104 ? 12.114 3.824 -13.506 1.00 95.75 104 ARG A C 1
ATOM 792 O O . ARG A 1 104 ? 12.881 3.728 -14.462 1.00 95.75 104 ARG A O 1
ATOM 799 N N . ARG A 1 105 ? 10.835 3.439 -13.579 1.00 94.94 105 ARG A N 1
ATOM 800 C CA . ARG A 1 105 ? 10.217 2.906 -14.808 1.00 94.94 105 ARG A CA 1
ATOM 801 C C . ARG A 1 105 ? 10.206 3.926 -15.941 1.00 94.94 105 ARG A C 1
ATOM 803 O O . ARG A 1 105 ? 10.593 3.573 -17.050 1.00 94.94 105 ARG A O 1
ATOM 810 N N . ARG A 1 106 ? 9.858 5.188 -15.666 1.00 96.25 106 ARG A N 1
ATOM 811 C CA . ARG A 1 106 ? 9.919 6.267 -16.673 1.00 96.25 106 ARG A CA 1
ATOM 812 C C . ARG A 1 106 ? 11.324 6.399 -17.263 1.00 96.25 106 ARG A C 1
ATOM 814 O O . ARG A 1 106 ? 11.482 6.349 -18.478 1.00 96.25 106 ARG A O 1
ATOM 821 N N . ILE A 1 107 ? 12.351 6.419 -16.409 1.00 96.06 107 ILE A N 1
ATOM 822 C CA . ILE A 1 107 ? 13.757 6.470 -16.846 1.00 96.06 107 ILE A CA 1
ATOM 823 C C . ILE A 1 107 ? 14.125 5.244 -17.703 1.00 96.06 107 ILE A C 1
ATOM 825 O O . ILE A 1 107 ? 14.828 5.369 -18.707 1.00 96.06 107 ILE A O 1
ATOM 829 N N . LEU A 1 108 ? 13.670 4.040 -17.333 1.00 94.38 108 LEU A N 1
ATOM 830 C CA . LEU A 1 108 ? 13.913 2.827 -18.125 1.00 94.38 108 LEU A CA 1
ATOM 831 C C . LEU A 1 108 ? 13.243 2.892 -19.503 1.00 94.38 108 LEU A C 1
ATOM 833 O O . LEU A 1 108 ? 13.863 2.503 -20.492 1.00 94.38 108 LEU A O 1
ATOM 837 N N . GLN A 1 109 ? 12.015 3.401 -19.577 1.00 94.19 109 GLN A N 1
ATOM 838 C CA . GLN A 1 109 ? 11.268 3.555 -20.827 1.00 94.19 109 GLN A CA 1
ATOM 839 C C . GLN A 1 109 ? 11.917 4.586 -21.755 1.00 94.19 109 GLN A C 1
ATOM 841 O O . GLN A 1 109 ? 12.069 4.327 -22.949 1.00 94.19 10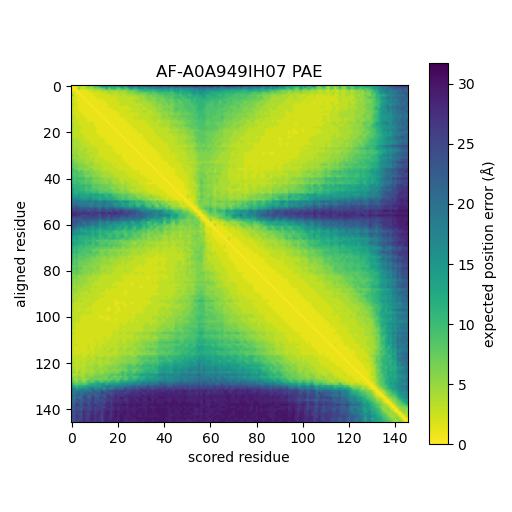9 GLN A O 1
ATOM 846 N N . GLU A 1 110 ? 12.385 5.710 -21.214 1.00 95.81 110 GLU A N 1
ATOM 847 C CA . GLU A 1 110 ? 13.155 6.706 -21.968 1.00 95.81 110 GLU A CA 1
ATOM 848 C C . GLU A 1 110 ? 14.441 6.098 -22.546 1.00 95.81 110 GLU A C 1
ATOM 850 O O . GLU A 1 110 ? 14.729 6.238 -23.739 1.00 95.81 110 GLU A O 1
ATOM 855 N N . ARG A 1 111 ? 15.190 5.348 -21.725 1.00 94.75 111 ARG A N 1
ATOM 856 C CA . ARG A 1 111 ? 16.415 4.652 -22.153 1.00 94.75 111 ARG A CA 1
ATOM 857 C C . ARG A 1 111 ? 16.143 3.584 -23.208 1.00 94.75 111 ARG A C 1
ATOM 859 O O . ARG A 1 111 ? 16.921 3.463 -24.155 1.00 94.75 111 ARG A O 1
ATOM 866 N N . LEU A 1 112 ? 15.052 2.831 -23.071 1.00 94.38 112 LEU A N 1
ATOM 867 C CA . LEU A 1 112 ? 14.612 1.860 -24.070 1.00 94.38 112 LEU A CA 1
ATOM 868 C C . LEU A 1 112 ? 14.296 2.559 -25.397 1.00 94.38 112 LEU A C 1
ATOM 870 O O . LEU A 1 112 ? 14.801 2.143 -26.438 1.00 94.38 112 LEU A O 1
ATOM 874 N N . GLY A 1 113 ? 13.522 3.646 -25.359 1.00 94.00 113 GLY A N 1
ATOM 875 C CA . GLY A 1 113 ? 13.191 4.437 -26.542 1.00 94.00 113 GLY A CA 1
ATOM 876 C C . GLY A 1 113 ? 14.435 4.979 -27.246 1.00 94.00 113 GLY A C 1
ATOM 877 O O . GLY A 1 113 ? 14.547 4.878 -28.467 1.00 94.00 113 GLY A O 1
ATOM 878 N N . HIS A 1 114 ? 15.406 5.489 -26.487 1.00 95.19 114 HIS A N 1
ATOM 879 C CA . HIS A 1 114 ? 16.688 5.934 -27.031 1.00 95.19 114 HIS A CA 1
ATOM 880 C C . HIS A 1 114 ? 17.476 4.784 -27.680 1.00 95.19 114 HIS A C 1
ATOM 882 O O . HIS A 1 114 ? 17.951 4.918 -28.807 1.00 95.19 114 HIS A O 1
ATOM 888 N N . ALA A 1 115 ? 17.577 3.632 -27.008 1.00 94.31 115 ALA A N 1
ATOM 889 C CA . ALA A 1 115 ? 18.282 2.465 -27.535 1.00 94.31 115 ALA A CA 1
ATOM 890 C C . ALA A 1 115 ? 17.656 1.943 -28.841 1.00 94.31 115 ALA A C 1
ATOM 892 O O . ALA A 1 115 ? 18.382 1.634 -29.782 1.00 94.31 115 ALA A O 1
ATOM 893 N N . LEU A 1 116 ? 16.323 1.910 -28.931 1.00 94.44 116 LEU A N 1
ATOM 894 C CA . LEU A 1 116 ? 15.610 1.505 -30.147 1.00 94.44 116 LEU A CA 1
ATOM 895 C C . LEU A 1 116 ? 15.839 2.479 -31.311 1.00 94.44 116 LEU A C 1
ATOM 897 O O . LEU A 1 116 ? 16.002 2.045 -32.451 1.00 94.44 116 LEU A O 1
ATOM 901 N N . ARG A 1 117 ? 15.890 3.793 -31.046 1.00 95.12 117 ARG A N 1
ATOM 902 C CA . ARG A 1 117 ? 16.223 4.792 -32.078 1.00 95.12 117 ARG A CA 1
ATOM 903 C C . ARG A 1 117 ? 17.640 4.590 -32.611 1.00 95.12 117 ARG A C 1
ATOM 905 O O . ARG A 1 117 ? 17.814 4.591 -33.823 1.00 95.12 117 ARG A O 1
ATOM 912 N N . LEU A 1 118 ? 18.614 4.364 -31.727 1.00 94.69 118 LEU A N 1
ATOM 913 C CA . LEU A 1 118 ? 19.997 4.084 -32.125 1.00 94.69 118 LEU A CA 1
ATOM 914 C C . LEU A 1 118 ? 20.124 2.794 -32.942 1.00 94.69 118 LEU A C 1
ATOM 916 O O . LEU A 1 118 ? 20.851 2.753 -33.930 1.00 94.69 118 LEU A O 1
ATOM 920 N N . GLU A 1 119 ? 19.421 1.725 -32.564 1.00 93.75 119 GLU A N 1
ATOM 921 C CA . GLU A 1 119 ? 19.432 0.497 -33.365 1.00 93.75 119 GLU A CA 1
ATOM 922 C C . GLU A 1 119 ? 18.826 0.719 -34.751 1.00 93.75 119 GLU A C 1
ATOM 924 O O . GLU A 1 119 ? 19.362 0.213 -35.738 1.00 93.75 119 GLU A O 1
ATOM 929 N N . LYS A 1 120 ? 17.759 1.520 -34.845 1.00 94.19 120 LYS A N 1
ATOM 930 C CA . LYS A 1 120 ? 17.148 1.882 -36.125 1.00 94.19 120 LYS A CA 1
ATOM 931 C C . LYS A 1 120 ? 18.113 2.664 -37.018 1.00 94.19 120 LYS A C 1
ATOM 933 O O . LYS A 1 120 ? 18.217 2.329 -38.194 1.00 94.19 120 LYS A O 1
ATOM 938 N N . THR A 1 121 ? 18.827 3.659 -36.485 1.00 94.56 121 THR A N 1
ATOM 939 C CA . THR A 1 121 ? 19.806 4.426 -37.277 1.00 94.56 121 THR A CA 1
ATOM 940 C C . THR A 1 121 ? 20.954 3.535 -37.740 1.00 94.56 121 THR A C 1
ATOM 942 O O . THR A 1 121 ? 21.279 3.523 -38.920 1.00 94.56 121 THR A O 1
ATOM 945 N N . LEU A 1 122 ? 21.493 2.685 -36.859 1.00 93.62 122 LEU A N 1
ATOM 946 C CA . LEU A 1 122 ? 22.551 1.742 -37.232 1.00 93.62 122 LEU A CA 1
ATOM 947 C C . LEU A 1 122 ? 22.091 0.721 -38.283 1.00 93.62 122 LEU A C 1
ATOM 949 O O . LEU A 1 122 ? 22.878 0.324 -39.139 1.00 93.62 122 LEU A O 1
ATOM 953 N N . ALA A 1 123 ? 20.835 0.275 -38.229 1.00 91.44 123 ALA A N 1
ATOM 954 C CA . ALA A 1 123 ? 20.267 -0.607 -39.245 1.00 91.44 123 ALA A CA 1
ATOM 955 C C . ALA A 1 123 ? 20.127 0.101 -40.603 1.00 91.44 123 ALA A C 1
ATOM 957 O O . ALA A 1 123 ? 20.435 -0.499 -41.630 1.00 91.44 123 ALA A O 1
ATOM 958 N N . GLN A 1 124 ? 19.717 1.374 -40.608 1.00 92.81 124 GLN A N 1
ATOM 959 C CA . GLN A 1 124 ? 19.662 2.203 -41.816 1.00 92.81 124 GLN A CA 1
ATOM 960 C C . GLN A 1 124 ? 21.056 2.422 -42.414 1.00 92.81 124 GLN A C 1
ATOM 962 O O . GLN A 1 124 ? 21.224 2.251 -43.617 1.00 92.81 124 GLN A O 1
ATOM 967 N N . ASP A 1 125 ? 22.060 2.709 -41.583 1.00 92.31 125 ASP A N 1
ATOM 968 C CA . ASP A 1 125 ? 23.446 2.891 -42.028 1.00 92.31 125 ASP A CA 1
ATOM 969 C C . ASP A 1 125 ? 24.026 1.611 -42.645 1.00 92.31 125 ASP A C 1
ATOM 971 O O . ASP A 1 125 ? 24.727 1.666 -43.655 1.00 92.31 125 ASP A O 1
ATOM 975 N N . ARG A 1 126 ? 23.725 0.442 -42.061 1.00 90.81 126 ARG A N 1
ATOM 976 C CA . ARG A 1 126 ? 24.117 -0.861 -42.628 1.00 90.81 126 ARG A CA 1
ATOM 977 C C . ARG A 1 126 ? 23.435 -1.104 -43.969 1.00 90.81 126 ARG A C 1
ATOM 979 O O . ARG A 1 126 ? 24.122 -1.360 -44.948 1.00 90.81 126 ARG A O 1
ATOM 986 N N . ALA A 1 127 ? 22.117 -0.917 -44.037 1.00 90.25 127 ALA A N 1
ATOM 987 C CA . ALA A 1 127 ? 21.368 -1.060 -45.282 1.00 90.25 127 ALA A CA 1
ATOM 988 C C . 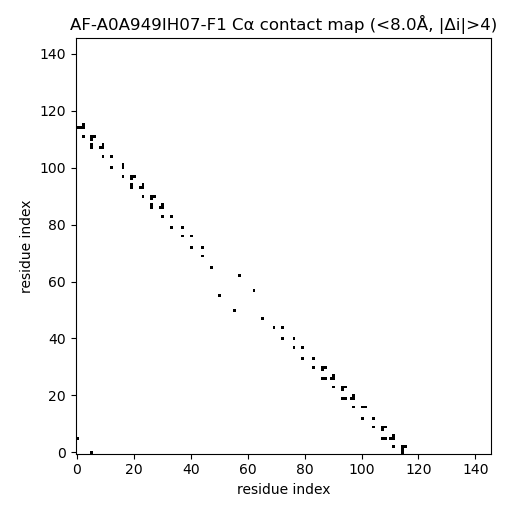ALA A 1 127 ? 21.876 -0.108 -46.379 1.00 90.25 127 ALA A C 1
ATOM 990 O O . ALA A 1 127 ? 21.931 -0.491 -47.543 1.00 90.25 127 ALA A O 1
ATOM 991 N N . ALA A 1 128 ? 22.287 1.112 -46.015 1.00 87.56 128 ALA A N 1
ATOM 992 C CA . ALA A 1 128 ? 22.867 2.072 -46.949 1.00 87.56 128 ALA A CA 1
ATOM 993 C C . ALA A 1 128 ? 24.236 1.626 -47.492 1.00 87.56 128 ALA A C 1
ATOM 995 O O . ALA A 1 128 ? 24.529 1.861 -48.661 1.00 87.56 128 ALA A O 1
ATOM 996 N N . ARG A 1 129 ? 25.064 0.971 -46.666 1.00 84.69 129 ARG A N 1
ATOM 997 C CA . ARG A 1 129 ? 26.359 0.399 -47.083 1.00 84.69 129 ARG A CA 1
ATOM 998 C C . ARG A 1 12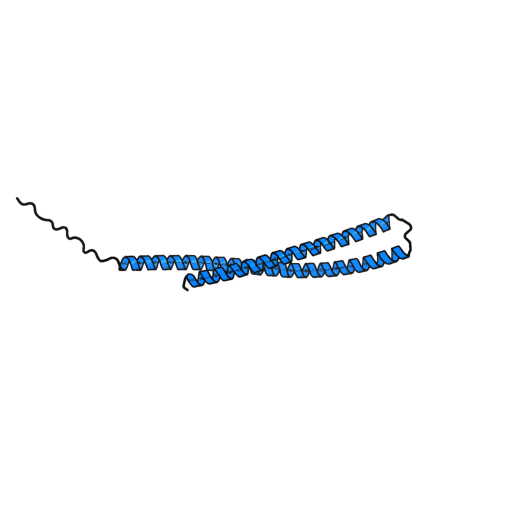9 ? 26.204 -0.856 -47.938 1.00 84.69 129 ARG A C 1
ATOM 1000 O O . ARG A 1 129 ? 27.007 -1.063 -48.840 1.00 84.69 129 ARG A O 1
ATOM 1007 N N . ASP A 1 130 ? 25.178 -1.656 -47.666 1.00 85.44 130 ASP A N 1
ATOM 1008 C CA . ASP A 1 130 ? 24.904 -2.908 -48.378 1.00 85.44 130 ASP A CA 1
ATOM 1009 C C . ASP A 1 130 ? 24.203 -2.684 -49.734 1.00 85.44 130 ASP A C 1
ATOM 1011 O O . ASP A 1 130 ? 24.008 -3.631 -50.500 1.00 85.44 130 ASP A O 1
ATOM 1015 N N . LEU A 1 131 ? 23.833 -1.439 -50.070 1.00 79.38 131 LEU A N 1
ATOM 1016 C CA . LEU A 1 131 ? 23.325 -1.100 -51.398 1.00 79.38 131 LEU A CA 1
ATOM 1017 C C . LEU A 1 131 ? 24.427 -1.341 -52.444 1.00 79.38 131 LEU A C 1
ATOM 1019 O O . LEU A 1 131 ? 25.479 -0.699 -52.380 1.00 79.38 131 LEU A O 1
ATOM 1023 N N . PRO A 1 132 ? 24.200 -2.210 -53.448 1.00 72.62 132 PRO A N 1
ATOM 1024 C CA . PRO A 1 132 ? 25.182 -2.439 -54.495 1.00 72.62 132 PRO A CA 1
ATOM 1025 C C . PRO A 1 132 ? 25.449 -1.123 -55.223 1.00 72.62 132 PRO A C 1
ATOM 1027 O O . PRO A 1 132 ? 24.516 -0.458 -55.688 1.00 72.62 132 PRO A O 1
ATOM 1030 N N . HIS A 1 133 ? 26.727 -0.746 -55.315 1.00 66.44 133 HIS A N 1
ATOM 1031 C CA . HIS A 1 133 ? 27.159 0.448 -56.029 1.00 66.44 133 HIS A CA 1
ATOM 1032 C C . HIS A 1 133 ? 26.657 0.345 -57.473 1.00 66.44 133 HIS A C 1
ATOM 1034 O O . HIS A 1 133 ? 27.178 -0.434 -58.267 1.00 66.44 133 HIS A O 1
ATOM 1040 N N . LYS A 1 134 ? 25.603 1.093 -57.818 1.00 60.34 134 LYS A N 1
ATOM 1041 C CA . LYS A 1 134 ? 25.199 1.253 -59.215 1.00 60.34 134 LYS A CA 1
ATOM 1042 C C . LYS A 1 134 ? 26.244 2.166 -59.854 1.00 60.34 134 LYS A C 1
ATOM 1044 O O . LYS A 1 134 ? 26.264 3.345 -59.486 1.00 60.34 134 LYS A O 1
ATOM 1049 N N . PRO A 1 135 ? 27.117 1.676 -60.756 1.00 58.00 135 PRO A N 1
ATOM 1050 C CA . PRO A 1 135 ? 27.960 2.581 -61.517 1.00 58.00 135 PRO A CA 1
ATOM 1051 C C . PRO A 1 135 ? 27.031 3.540 -62.258 1.00 58.00 135 PRO A C 1
ATOM 1053 O O . PRO A 1 135 ? 25.995 3.123 -62.790 1.00 58.00 135 PRO A O 1
ATOM 1056 N N . ALA A 1 136 ? 27.365 4.831 -62.226 1.00 60.38 136 ALA A N 1
ATOM 1057 C CA . ALA A 1 136 ? 26.642 5.837 -62.982 1.00 60.38 136 ALA A CA 1
ATOM 1058 C C . ALA A 1 136 ? 26.528 5.323 -64.419 1.00 60.38 136 ALA A C 1
ATOM 1060 O O . ALA A 1 136 ? 27.547 5.060 -65.057 1.00 60.38 136 ALA A O 1
ATOM 1061 N N . ARG A 1 137 ? 25.295 5.102 -64.898 1.00 59.00 137 ARG A N 1
ATOM 1062 C CA . ARG A 1 137 ? 25.054 4.822 -66.313 1.00 59.00 137 ARG A CA 1
ATOM 1063 C C . ARG A 1 137 ? 25.609 6.026 -67.058 1.00 59.00 137 ARG A C 1
ATOM 1065 O O . ARG A 1 137 ? 24.967 7.072 -67.102 1.00 59.00 137 ARG A O 1
ATOM 1072 N N . LEU A 1 138 ? 26.832 5.887 -67.565 1.00 55.38 138 LEU A N 1
ATOM 1073 C CA . LEU A 1 138 ? 27.385 6.766 -68.573 1.00 55.38 138 LEU A CA 1
ATOM 1074 C C . LEU A 1 138 ? 26.363 6.723 -69.699 1.00 55.38 138 LEU A C 1
ATOM 1076 O O . LEU A 1 138 ? 26.200 5.697 -70.358 1.00 55.38 138 LEU A O 1
ATOM 1080 N N . TYR A 1 139 ? 25.589 7.797 -69.827 1.00 56.94 139 TYR A N 1
ATOM 1081 C CA . TYR A 1 139 ? 24.754 8.020 -70.988 1.00 56.94 139 TYR A CA 1
ATOM 1082 C C . TYR A 1 139 ? 25.703 8.019 -72.180 1.00 56.94 139 TYR A C 1
ATOM 1084 O O . TYR A 1 139 ? 26.402 9.000 -72.432 1.00 56.94 139 TYR A O 1
ATOM 1092 N N . ALA A 1 140 ? 25.773 6.881 -72.868 1.00 52.53 140 ALA A N 1
ATOM 1093 C CA . ALA A 1 140 ? 26.318 6.807 -74.201 1.00 52.53 140 ALA A CA 1
ATOM 1094 C C . ALA A 1 140 ? 25.477 7.772 -75.039 1.00 52.53 140 ALA A C 1
ATOM 1096 O O . ALA A 1 140 ? 24.328 7.488 -75.371 1.00 52.53 140 ALA A O 1
ATOM 1097 N N . LYS A 1 141 ? 26.029 8.958 -75.307 1.00 56.72 141 LYS A N 1
ATOM 1098 C CA . LYS A 1 141 ? 25.582 9.806 -76.405 1.00 56.72 141 LYS A CA 1
ATOM 1099 C C . LYS A 1 141 ? 25.901 9.041 -77.688 1.00 56.72 141 LYS A C 1
ATOM 1101 O O . LYS A 1 141 ? 26.956 9.237 -78.276 1.00 56.72 141 LYS A O 1
ATOM 1106 N N . THR A 1 142 ? 25.029 8.118 -78.073 1.00 55.00 142 THR A N 1
ATOM 1107 C CA . THR A 1 142 ? 25.001 7.599 -79.436 1.00 55.00 142 THR A CA 1
ATOM 1108 C C . THR A 1 142 ? 24.435 8.703 -80.320 1.00 55.00 142 THR A C 1
ATOM 1110 O O . THR A 1 142 ? 23.265 9.063 -80.204 1.00 55.00 142 THR A O 1
ATOM 1113 N N . GLU A 1 143 ? 25.346 9.312 -81.073 1.00 57.50 143 GLU A N 1
ATOM 1114 C CA . GLU A 1 143 ? 25.219 9.765 -82.460 1.00 57.50 143 GLU A CA 1
ATOM 1115 C C . GLU A 1 143 ? 23.802 9.857 -83.049 1.00 57.50 143 GLU A C 1
ATOM 1117 O O . GLU A 1 143 ? 23.067 8.877 -83.121 1.00 57.50 143 GLU A O 1
ATOM 1122 N N . THR A 1 144 ? 23.489 11.009 -83.644 1.00 52.09 144 THR A N 1
ATOM 1123 C CA . THR A 1 144 ? 22.813 11.016 -84.949 1.00 52.09 144 THR A CA 1
ATOM 1124 C C . THR A 1 144 ? 23.587 11.936 -85.884 1.00 52.09 144 THR A C 1
ATOM 1126 O O . THR A 1 144 ? 23.865 13.090 -85.562 1.00 52.09 144 THR A O 1
ATOM 1129 N N . ALA A 1 145 ? 24.021 11.321 -86.980 1.00 53.75 145 ALA A N 1
ATOM 1130 C CA . ALA A 1 145 ? 24.927 11.804 -88.004 1.00 53.75 145 ALA A CA 1
ATOM 1131 C C . ALA A 1 145 ? 24.318 12.910 -88.883 1.00 53.75 145 ALA A C 1
ATOM 1133 O O . ALA A 1 145 ? 23.099 12.968 -89.059 1.00 53.75 145 ALA A O 1
ATOM 1134 N N . ALA A 1 146 ? 25.200 13.730 -89.458 1.00 54.25 146 ALA A N 1
ATOM 1135 C CA . ALA A 1 146 ? 24.968 14.530 -90.659 1.00 54.25 146 ALA A CA 1
ATOM 1136 C C . ALA A 1 146 ? 25.890 14.009 -91.766 1.00 54.25 146 ALA A C 1
ATOM 1138 O O . ALA A 1 146 ? 27.026 13.607 -91.417 1.00 54.25 146 ALA A O 1
#

pLDDT: mean 87.06, std 12.32, range [52.09, 97.88]

Nearest PDB structures (foldseek):
  5y05-assembly1_A  TM=7.698E-01  e=1.324E+00  Mycolicibacterium smegmatis MC2 155
  6nct-assembly1_B  TM=5.577E-01  e=4.639E-01  Homo sapiens
  2b5u-assembly2_C  TM=4.181E-01  e=7.599E-01  Escherichia coli
  8i4v-assembly1_A  TM=3.990E-01  e=5.248E-01  Saccharomyces cerevisiae S288C
  7a0g-assembly1_JJJ  TM=4.383E-01  e=7.449E+00  Serratia marcescens